Protein AF-A0A1Q7KQ32-F1 (afdb_monomer_lite)

Sequence (65 aa):
MVSDLSLQGGLITLKHLPRLQSELQVTMEAPGADGVQSMKLRGYVVRIDTAAEK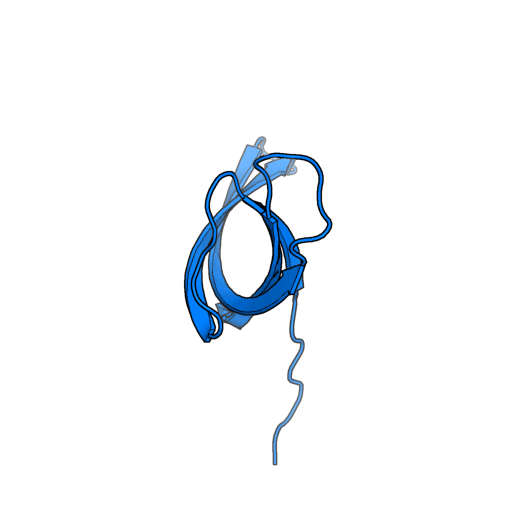GHSAVGVVFTD

Foldseek 3Di:
DDPDDPFDKDKDKDLDDDDAFDKDWDWDWDQDPVGIDIDIWIWTFHDWDPPPPDRIIITMITTDD

Radius of gyration: 13.84 Å; chains: 1; bounding box: 34×26×41 Å

Secondary structure (DSSP, 8-state):
-------EEEEEEESS-PPTT-EEEEEEEEEETTEEEEEEEEEEEEEEETTSSTT-EEEEEEE--

pLDDT: mean 81.38, std 14.72, range [39.31, 94.5]

Structure (mmCIF, N/CA/C/O backbone):
data_AF-A0A1Q7KQ32-F1
#
_entry.id   AF-A0A1Q7KQ32-F1
#
loop_
_atom_site.group_PDB
_atom_site.id
_atom_site.type_symbol
_atom_site.label_atom_id
_atom_site.label_alt_id
_atom_site.label_comp_i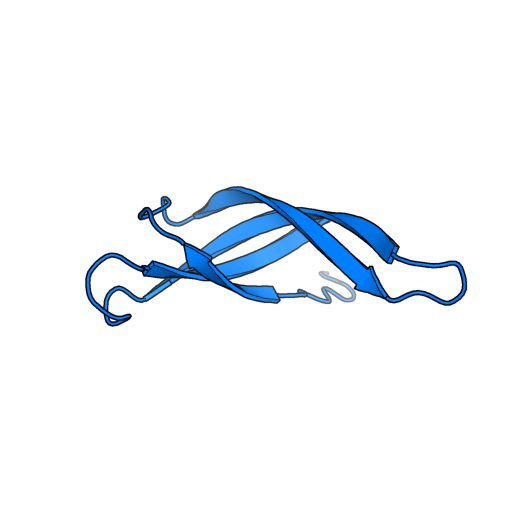d
_atom_site.label_asym_id
_atom_site.label_entity_id
_atom_site.label_seq_id
_atom_site.pdbx_PDB_ins_code
_atom_site.Cartn_x
_atom_site.Cartn_y
_atom_site.Cartn_z
_atom_site.occupancy
_atom_site.B_iso_or_equiv
_atom_site.auth_seq_id
_atom_site.auth_comp_id
_atom_site.auth_asym_id
_atom_site.auth_atom_id
_atom_site.pdbx_PDB_model_num
ATOM 1 N N . MET A 1 1 ? -9.302 -12.800 -22.039 1.00 40.44 1 MET A N 1
ATOM 2 C CA . MET A 1 1 ? -7.943 -13.315 -21.784 1.00 40.44 1 MET A CA 1
ATOM 3 C C . MET A 1 1 ? -7.200 -12.197 -21.075 1.00 40.44 1 MET A C 1
ATOM 5 O O . MET A 1 1 ? -7.079 -11.131 -21.658 1.00 40.44 1 MET A O 1
ATOM 9 N N . VAL A 1 2 ? -6.889 -12.368 -19.788 1.00 41.75 2 VAL A N 1
ATOM 10 C CA . VAL A 1 2 ? -6.119 -11.381 -19.013 1.00 41.75 2 VAL A CA 1
ATOM 11 C C . VAL A 1 2 ? -4.658 -11.752 -19.218 1.00 41.75 2 VAL A C 1
ATOM 13 O O . VAL A 1 2 ? -4.227 -12.799 -18.744 1.00 41.75 2 VAL A O 1
ATOM 16 N N . SER A 1 3 ? -3.950 -10.961 -20.013 1.00 39.31 3 SER A N 1
ATOM 17 C CA . SER A 1 3 ? -2.540 -11.174 -20.331 1.00 39.31 3 SER A CA 1
ATOM 18 C C . SER A 1 3 ? -1.716 -10.292 -19.394 1.00 39.31 3 SER A C 1
ATOM 20 O O . SER A 1 3 ? -1.941 -9.087 -19.369 1.00 39.31 3 SER A O 1
ATOM 22 N N . ASP A 1 4 ? -0.840 -10.906 -18.597 1.00 45.69 4 ASP A N 1
ATOM 23 C CA . ASP A 1 4 ? 0.136 -10.256 -17.708 1.00 45.69 4 ASP A CA 1
ATOM 24 C C . ASP A 1 4 ? -0.413 -9.145 -16.796 1.00 45.69 4 ASP A C 1
ATOM 26 O O . ASP A 1 4 ? -0.105 -7.964 -16.939 1.00 45.69 4 ASP A O 1
ATOM 30 N N . LEU A 1 5 ? -1.201 -9.532 -15.787 1.00 42.94 5 LEU A N 1
ATOM 31 C CA . LEU A 1 5 ? -1.531 -8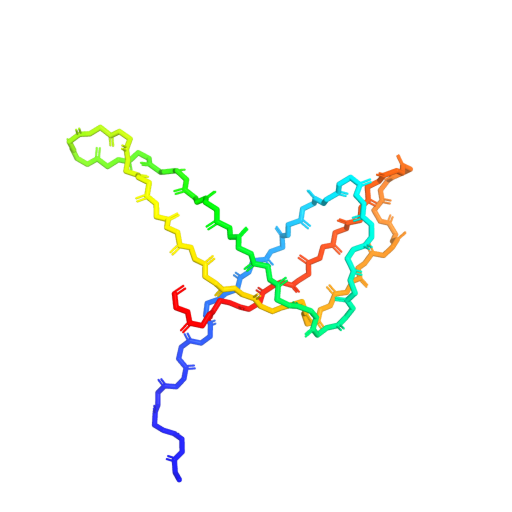.630 -14.685 1.00 42.94 5 LEU A CA 1
ATOM 32 C C . LEU A 1 5 ? -0.431 -8.698 -13.611 1.00 42.94 5 LEU A C 1
ATOM 34 O O . LEU A 1 5 ? -0.518 -9.494 -12.676 1.00 42.94 5 LEU A O 1
ATOM 38 N N . SER A 1 6 ? 0.605 -7.861 -13.717 1.00 56.41 6 SER A N 1
ATOM 39 C CA . SER A 1 6 ? 1.546 -7.653 -12.611 1.00 56.41 6 SER A CA 1
ATOM 40 C C . SER A 1 6 ? 0.919 -6.713 -11.576 1.00 56.41 6 SER A C 1
ATOM 42 O O . SER A 1 6 ? 1.144 -5.505 -11.601 1.00 56.41 6 SER A O 1
ATOM 44 N N . LEU A 1 7 ? 0.095 -7.255 -10.673 1.00 58.56 7 LEU A N 1
ATOM 45 C CA . LEU A 1 7 ? -0.422 -6.486 -9.539 1.00 58.56 7 LEU A CA 1
ATOM 46 C C . LEU A 1 7 ? 0.726 -6.182 -8.575 1.00 58.56 7 LEU A C 1
ATOM 48 O O . LEU A 1 7 ? 1.160 -7.050 -7.817 1.00 58.56 7 LEU A O 1
ATOM 52 N N . GLN A 1 8 ? 1.213 -4.946 -8.604 1.00 77.38 8 GLN A N 1
ATOM 53 C CA . GLN A 1 8 ? 2.125 -4.449 -7.585 1.00 77.38 8 GLN A CA 1
ATOM 54 C C . GLN A 1 8 ? 1.295 -3.973 -6.399 1.00 77.38 8 GLN A C 1
ATOM 56 O O . GLN A 1 8 ? 0.302 -3.268 -6.559 1.00 77.38 8 GLN A O 1
ATOM 61 N N . GLY A 1 9 ? 1.665 -4.393 -5.197 1.00 84.88 9 GLY A N 1
ATOM 62 C CA . GLY A 1 9 ? 0.929 -4.042 -3.994 1.00 84.88 9 GLY A CA 1
ATOM 63 C C . GLY A 1 9 ? 1.852 -3.822 -2.815 1.00 84.88 9 GLY A C 1
ATOM 64 O O . GLY A 1 9 ? 3.014 -4.225 -2.824 1.00 84.88 9 GLY A O 1
ATOM 65 N N . GLY A 1 10 ? 1.318 -3.167 -1.795 1.00 87.31 10 GLY A N 1
ATOM 66 C CA . GLY A 1 10 ? 2.046 -2.850 -0.579 1.00 87.31 10 GLY A CA 1
ATOM 67 C C . GLY A 1 10 ? 1.141 -2.877 0.641 1.00 87.31 10 GLY A C 1
ATOM 68 O O . GLY A 1 10 ? -0.079 -2.728 0.541 1.00 87.31 10 GLY A O 1
ATOM 69 N N . LEU A 1 11 ? 1.759 -3.068 1.803 1.00 89.38 11 LEU A N 1
ATOM 70 C CA . LEU A 1 11 ? 1.117 -2.857 3.092 1.00 89.38 11 LEU A CA 1
ATOM 71 C C . LEU A 1 11 ? 1.467 -1.447 3.574 1.00 89.38 11 LEU A C 1
ATOM 73 O O . LEU A 1 11 ? 2.644 -1.116 3.702 1.00 89.38 11 LEU A O 1
ATOM 77 N N . ILE A 1 12 ? 0.455 -0.624 3.833 1.00 88.69 12 ILE A N 1
ATOM 78 C CA . ILE A 1 12 ? 0.623 0.763 4.274 1.00 88.69 12 ILE A CA 1
ATOM 79 C C . ILE A 1 12 ? -0.028 0.926 5.640 1.00 88.69 12 ILE A C 1
ATOM 81 O O . ILE A 1 12 ? -1.177 0.545 5.836 1.00 88.69 12 ILE A O 1
ATOM 85 N N . THR A 1 13 ? 0.683 1.532 6.583 1.00 89.25 13 THR A N 1
ATOM 86 C CA . THR A 1 13 ? 0.116 1.885 7.885 1.00 89.25 13 THR A CA 1
ATOM 87 C C . THR A 1 13 ? -0.469 3.292 7.826 1.00 89.25 13 THR A C 1
ATOM 89 O O . THR A 1 13 ? 0.251 4.266 7.615 1.00 89.25 13 THR A O 1
ATOM 92 N N . LEU A 1 14 ? -1.777 3.416 8.040 1.00 87.25 14 LEU A N 1
ATOM 93 C CA . LEU A 1 14 ? -2.496 4.688 8.061 1.00 87.25 14 LEU A CA 1
ATOM 94 C C . LEU A 1 14 ? -2.939 5.041 9.482 1.00 87.25 14 LEU A C 1
ATOM 96 O O . LEU A 1 14 ? -3.210 4.172 10.305 1.00 87.25 14 LEU A O 1
ATOM 100 N N . LYS A 1 15 ? -3.029 6.343 9.772 1.00 86.38 15 LYS A N 1
ATOM 101 C CA . LYS A 1 15 ? -3.570 6.874 11.042 1.00 86.38 15 LYS A CA 1
ATOM 102 C C . LYS A 1 15 ? -5.102 6.861 11.102 1.00 86.38 15 LYS A C 1
ATOM 104 O O . LYS A 1 15 ? -5.685 7.140 12.142 1.00 86.38 15 LYS A O 1
ATOM 109 N N . HIS A 1 16 ? -5.753 6.619 9.970 1.00 83.50 16 HIS A N 1
ATOM 110 C CA . HIS A 1 16 ? -7.202 6.545 9.845 1.00 83.50 16 HIS A CA 1
ATOM 111 C C . HIS A 1 16 ? -7.580 5.244 9.141 1.00 83.50 16 HIS A C 1
ATOM 113 O O . HIS A 1 16 ? -6.753 4.645 8.454 1.00 83.50 16 HIS A O 1
ATOM 119 N N . LEU A 1 17 ? -8.833 4.828 9.306 1.00 85.88 17 LEU A N 1
ATOM 120 C CA . LEU A 1 17 ? -9.376 3.634 8.674 1.00 85.88 17 LEU A CA 1
ATOM 121 C C . LEU A 1 17 ? -9.971 4.012 7.304 1.00 85.88 17 LEU A C 1
ATOM 123 O O . LEU A 1 17 ? -11.048 4.618 7.273 1.00 85.88 17 LEU A O 1
ATOM 127 N N . PRO A 1 18 ? -9.303 3.716 6.173 1.00 88.31 18 PRO A N 1
ATOM 128 C CA . PRO A 1 18 ? -9.911 3.915 4.862 1.00 88.31 18 PRO A CA 1
ATOM 129 C C . PRO A 1 18 ? -11.031 2.889 4.643 1.00 88.31 18 PRO A C 1
ATOM 131 O O . PRO A 1 18 ? -11.211 1.949 5.422 1.00 88.31 18 PRO A O 1
ATOM 134 N N . ARG A 1 19 ? -11.798 3.048 3.564 1.00 92.50 19 ARG A N 1
ATOM 135 C CA . ARG A 1 19 ? -12.845 2.085 3.212 1.00 92.50 19 ARG A CA 1
ATOM 136 C C . ARG A 1 19 ? -12.256 0.945 2.388 1.00 92.50 19 ARG A C 1
ATOM 138 O O . ARG A 1 19 ? -11.369 1.145 1.565 1.00 92.50 19 ARG A O 1
ATOM 145 N N . LEU A 1 20 ? -12.775 -0.263 2.582 1.00 92.62 20 LEU A N 1
ATOM 146 C CA . LEU A 1 20 ? -12.455 -1.371 1.689 1.00 92.62 20 LEU A CA 1
ATOM 147 C C . LEU A 1 20 ? -12.907 -1.006 0.265 1.00 92.62 20 LEU A C 1
ATOM 149 O O . LEU A 1 20 ? -13.973 -0.417 0.092 1.00 92.62 20 LEU A O 1
ATOM 153 N N . GLN A 1 21 ? -12.088 -1.339 -0.730 1.00 92.62 21 GLN A N 1
ATOM 154 C CA . GLN A 1 21 ? -12.282 -1.018 -2.148 1.00 92.62 21 GLN A CA 1
ATOM 155 C C . GLN A 1 21 ? -12.277 0.481 -2.492 1.00 92.62 21 GLN A C 1
ATOM 157 O O . GLN A 1 21 ? -12.567 0.833 -3.634 1.00 92.62 21 GLN A O 1
ATOM 162 N N . SER A 1 22 ? -11.928 1.380 -1.560 1.00 94.50 22 SER A N 1
ATOM 163 C CA . SER A 1 22 ? -11.730 2.789 -1.916 1.00 94.50 22 SER A CA 1
ATOM 164 C C . SER A 1 22 ? -10.399 3.012 -2.622 1.00 94.50 22 SER A C 1
ATOM 166 O O . SER A 1 22 ? -9.407 2.340 -2.329 1.00 94.50 22 SER A O 1
ATOM 168 N N . GLU A 1 23 ? -10.384 4.010 -3.500 1.00 94.38 23 GLU A N 1
ATOM 169 C CA . GLU A 1 23 ? -9.175 4.511 -4.144 1.00 94.38 23 GLU A CA 1
ATOM 170 C C . GLU A 1 23 ? -8.292 5.284 -3.152 1.00 94.38 23 GLU A C 1
ATOM 172 O O . GLU A 1 23 ? -8.786 6.011 -2.287 1.00 94.38 23 GLU A O 1
ATOM 177 N N . LEU A 1 24 ? -6.979 5.137 -3.305 1.00 91.00 24 LEU A N 1
ATOM 178 C CA . LEU A 1 24 ? -5.937 5.888 -2.624 1.00 91.00 24 LEU A CA 1
ATOM 179 C C . LEU A 1 24 ? -4.968 6.453 -3.664 1.00 91.00 24 LEU A C 1
ATOM 181 O O . LEU A 1 24 ? -4.508 5.738 -4.555 1.00 91.00 24 LEU A O 1
ATOM 185 N N . GLN A 1 25 ? -4.615 7.725 -3.501 1.00 92.12 25 GLN A N 1
ATOM 186 C CA . GLN A 1 25 ? -3.472 8.323 -4.184 1.00 92.12 25 GLN A CA 1
ATOM 187 C C . GLN A 1 25 ? -2.264 8.255 -3.256 1.00 92.12 25 GLN A C 1
ATOM 189 O O . GLN A 1 25 ? -2.322 8.727 -2.119 1.00 92.12 25 GLN A O 1
ATOM 194 N N . VAL A 1 26 ? -1.179 7.654 -3.735 1.00 88.19 26 VAL A N 1
ATOM 195 C CA . VAL A 1 26 ? 0.052 7.453 -2.971 1.00 88.19 26 VAL A CA 1
ATOM 196 C C . VAL A 1 26 ? 1.190 8.162 -3.684 1.00 88.19 26 VAL A C 1
ATOM 198 O O . VAL A 1 26 ? 1.434 7.924 -4.860 1.00 88.19 26 VAL A O 1
ATOM 201 N N . THR A 1 27 ? 1.912 9.014 -2.965 1.00 90.75 27 THR A N 1
ATOM 202 C CA . THR A 1 27 ? 3.199 9.536 -3.432 1.00 90.75 27 THR A CA 1
ATOM 203 C C . THR A 1 27 ? 4.293 8.700 -2.790 1.00 90.75 27 THR A C 1
ATOM 205 O O . THR A 1 27 ? 4.376 8.640 -1.564 1.00 90.75 27 THR A O 1
ATOM 208 N N . MET A 1 28 ? 5.109 8.040 -3.603 1.00 86.00 28 MET A N 1
ATOM 209 C CA . MET A 1 28 ? 6.276 7.294 -3.151 1.00 86.00 28 MET A CA 1
ATOM 210 C C . MET A 1 28 ? 7.536 8.046 -3.560 1.00 86.00 28 MET A C 1
ATOM 212 O O . MET A 1 28 ? 7.666 8.473 -4.704 1.00 86.00 28 MET A O 1
ATOM 216 N N . GLU A 1 29 ? 8.457 8.204 -2.619 1.00 89.94 29 GLU A N 1
ATOM 217 C CA . GLU A 1 29 ? 9.759 8.820 -2.844 1.00 89.94 29 GLU A CA 1
ATOM 218 C C . GLU A 1 29 ? 10.841 7.761 -2.645 1.00 89.94 29 GLU A C 1
ATOM 220 O O . GLU A 1 29 ? 10.850 7.055 -1.635 1.00 89.94 29 GLU A O 1
ATOM 225 N N . ALA A 1 30 ? 11.737 7.634 -3.618 1.00 83.50 30 ALA A N 1
ATOM 226 C CA . ALA A 1 30 ? 12.821 6.665 -3.602 1.00 83.50 30 ALA A CA 1
ATOM 227 C C . ALA A 1 30 ? 14.138 7.324 -4.039 1.00 83.50 30 ALA A C 1
ATOM 229 O O . ALA A 1 30 ? 14.128 8.186 -4.919 1.00 83.50 30 ALA A O 1
ATOM 230 N N . PRO A 1 31 ? 15.288 6.931 -3.467 1.00 86.44 31 PRO A N 1
ATOM 231 C CA . PRO A 1 31 ? 16.582 7.338 -3.997 1.00 86.44 31 PRO A CA 1
ATOM 232 C C . PRO A 1 31 ? 16.771 6.797 -5.421 1.00 86.44 31 PRO A C 1
ATOM 234 O O . PRO A 1 31 ? 16.637 5.597 -5.654 1.00 86.44 31 PRO A O 1
ATOM 237 N N . GLY A 1 32 ? 17.101 7.677 -6.361 1.00 83.12 32 GLY A N 1
ATOM 238 C CA . GLY A 1 32 ? 17.458 7.363 -7.741 1.00 83.12 32 GLY A CA 1
ATOM 239 C C . GLY A 1 32 ? 18.851 7.886 -8.098 1.00 83.12 32 GLY A C 1
ATOM 240 O O . GLY A 1 32 ? 19.490 8.587 -7.311 1.00 83.12 32 GLY A O 1
ATOM 241 N N . ALA A 1 33 ? 19.323 7.547 -9.301 1.00 79.44 33 ALA A N 1
ATOM 242 C CA . ALA A 1 33 ? 20.657 7.925 -9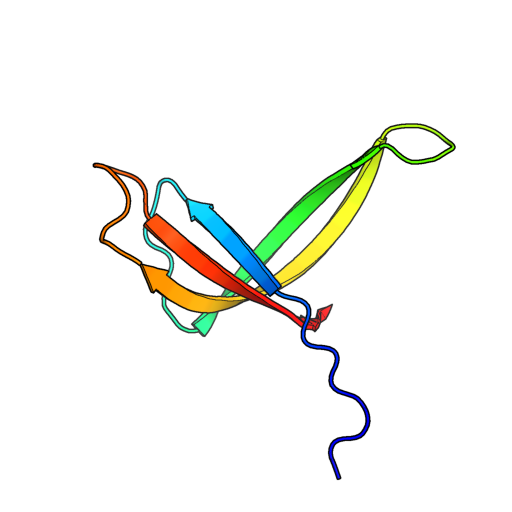.784 1.00 79.44 33 ALA A CA 1
ATOM 243 C C . ALA A 1 33 ? 20.894 9.451 -9.788 1.00 79.44 33 ALA A C 1
ATOM 245 O O . ALA A 1 33 ? 22.010 9.891 -9.528 1.00 79.44 33 ALA A O 1
ATOM 2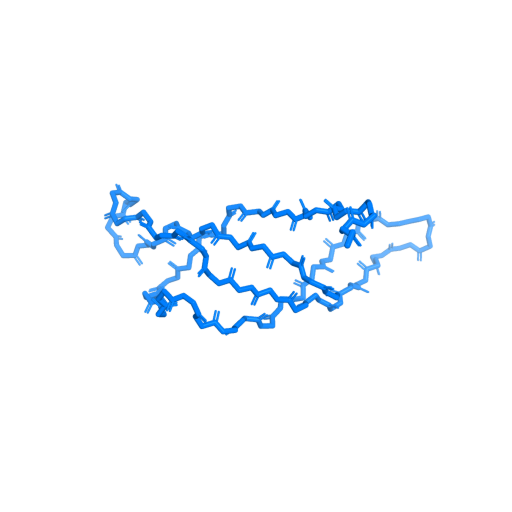46 N N . ASP A 1 34 ? 19.831 10.236 -9.994 1.00 83.50 34 ASP A N 1
ATOM 247 C CA . ASP A 1 34 ? 19.871 11.702 -10.080 1.00 83.50 34 ASP A CA 1
ATOM 248 C C . ASP A 1 34 ? 19.286 12.405 -8.834 1.00 83.50 34 ASP A C 1
ATOM 250 O O . ASP A 1 34 ? 18.951 13.588 -8.877 1.00 83.50 34 ASP A O 1
ATOM 254 N N . GLY A 1 35 ? 19.138 11.691 -7.710 1.00 85.06 35 GLY A N 1
ATOM 255 C CA . GLY A 1 35 ? 18.551 12.215 -6.469 1.00 85.06 35 GLY A CA 1
ATOM 256 C C . GLY A 1 35 ? 17.224 11.552 -6.100 1.00 85.06 35 GLY A C 1
ATOM 257 O O . GLY A 1 35 ? 16.940 10.436 -6.523 1.00 85.06 35 GLY A O 1
ATOM 258 N N . VAL A 1 36 ? 16.411 12.201 -5.260 1.00 87.56 36 VAL A N 1
ATOM 259 C CA . VAL A 1 36 ? 15.115 11.636 -4.840 1.00 87.56 36 VAL A CA 1
ATOM 260 C C . VAL A 1 36 ? 14.141 11.666 -6.014 1.00 87.56 36 VAL A C 1
ATOM 262 O O . VAL A 1 36 ? 13.766 12.731 -6.502 1.00 87.56 36 VAL A O 1
ATOM 265 N N . GLN A 1 37 ? 13.709 10.488 -6.448 1.00 83.12 37 GLN A N 1
ATOM 266 C CA . GLN A 1 37 ? 12.680 10.318 -7.456 1.00 83.12 37 GLN A CA 1
ATOM 267 C C . GLN A 1 37 ? 11.329 10.151 -6.760 1.00 83.12 37 GLN A C 1
ATOM 269 O O . GLN A 1 37 ? 11.178 9.305 -5.879 1.00 83.12 37 GLN A O 1
ATOM 274 N N . SER A 1 38 ? 10.342 10.956 -7.156 1.00 86.31 38 SER A N 1
ATOM 275 C CA . SER A 1 38 ? 8.962 10.806 -6.688 1.00 86.31 38 SER A CA 1
ATOM 276 C C . SER A 1 38 ? 8.099 10.175 -7.775 1.00 86.31 38 SER A C 1
ATOM 278 O O . SER A 1 38 ? 8.216 10.510 -8.955 1.00 86.31 38 SER A O 1
ATOM 280 N N . MET A 1 39 ? 7.226 9.260 -7.376 1.00 86.69 39 MET A N 1
ATOM 281 C CA . MET A 1 39 ? 6.215 8.648 -8.228 1.00 86.69 39 MET A CA 1
ATOM 282 C C . MET A 1 39 ? 4.849 8.787 -7.565 1.00 86.69 39 MET A C 1
ATOM 284 O O . MET A 1 39 ? 4.723 8.687 -6.343 1.00 86.69 39 MET A O 1
ATOM 288 N N . LYS A 1 40 ? 3.824 9.044 -8.374 1.00 89.56 40 LYS A N 1
ATOM 289 C CA . LYS A 1 40 ? 2.433 9.065 -7.924 1.00 89.56 40 LYS A CA 1
ATOM 290 C C . LYS A 1 40 ? 1.773 7.800 -8.424 1.00 89.56 40 LYS A C 1
ATOM 292 O O . LYS A 1 40 ? 1.720 7.595 -9.628 1.00 89.56 40 LYS A O 1
ATOM 297 N N . LEU A 1 41 ? 1.291 7.002 -7.489 1.00 87.81 41 LEU A N 1
ATOM 298 C CA . LEU A 1 41 ? 0.623 5.744 -7.747 1.00 87.81 41 LEU A CA 1
ATOM 299 C C . LEU A 1 41 ? -0.843 5.870 -7.367 1.00 87.81 41 LEU A C 1
ATOM 301 O O . LEU A 1 41 ? -1.192 6.477 -6.345 1.00 87.81 41 LEU A O 1
ATOM 305 N N . ARG A 1 42 ? -1.701 5.250 -8.164 1.00 91.81 42 ARG A N 1
ATOM 306 C CA . ARG A 1 42 ? -3.102 5.041 -7.815 1.00 91.81 42 ARG A CA 1
ATOM 307 C C . ARG A 1 42 ? -3.285 3.602 -7.372 1.00 91.81 42 ARG A C 1
ATOM 309 O O . ARG A 1 42 ? -2.828 2.679 -8.040 1.00 91.81 42 ARG A O 1
ATOM 316 N N . GLY A 1 43 ? -3.958 3.399 -6.246 1.00 91.81 43 GLY A N 1
ATOM 317 C CA . GLY A 1 43 ? -4.232 2.057 -5.754 1.00 91.81 43 GLY A CA 1
ATOM 318 C C . GLY A 1 43 ? -5.574 1.919 -5.064 1.00 91.81 43 GLY A C 1
ATOM 319 O O . GLY A 1 43 ? -6.226 2.901 -4.725 1.00 91.81 43 GLY A O 1
ATOM 320 N N . TYR A 1 44 ? -5.979 0.675 -4.843 1.00 93.88 44 TYR A N 1
ATOM 321 C CA . TYR A 1 44 ? -7.245 0.330 -4.208 1.00 93.88 44 TYR A CA 1
ATOM 322 C C . TYR A 1 44 ? -7.006 -0.509 -2.961 1.00 93.88 44 TYR A C 1
ATOM 324 O O . TYR A 1 44 ? -6.172 -1.419 -2.953 1.00 93.88 44 TYR A O 1
ATOM 332 N N . 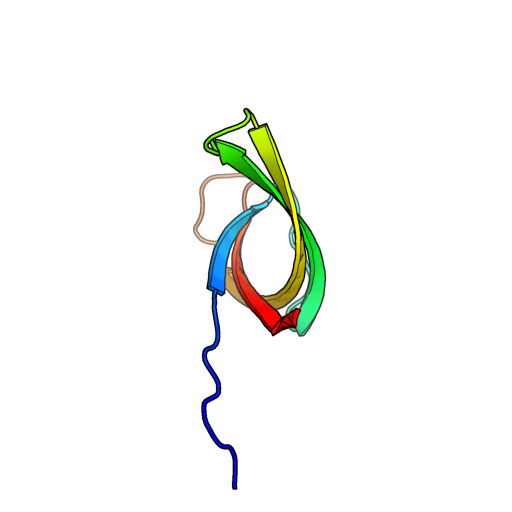VAL A 1 45 ? -7.757 -0.211 -1.902 1.00 93.50 45 VAL A N 1
ATOM 333 C CA . VAL A 1 45 ? -7.696 -0.970 -0.649 1.00 93.50 45 VAL A CA 1
ATOM 334 C C . VAL A 1 45 ? -8.335 -2.339 -0.856 1.00 93.50 45 VAL A C 1
ATOM 336 O O . VAL A 1 45 ? -9.541 -2.445 -1.068 1.00 93.50 45 VAL A O 1
ATOM 339 N N . VAL A 1 46 ? -7.542 -3.399 -0.742 1.00 93.75 46 VAL A N 1
ATOM 340 C CA . VAL A 1 46 ? -8.008 -4.790 -0.889 1.00 93.75 46 VAL A CA 1
ATOM 341 C C . VAL A 1 46 ? -8.084 -5.533 0.441 1.00 93.75 46 VAL A C 1
ATOM 343 O O . VAL A 1 46 ? -8.766 -6.549 0.544 1.00 93.75 46 VAL A O 1
ATOM 346 N N . ARG A 1 47 ? -7.402 -5.028 1.475 1.00 91.44 47 ARG A N 1
ATOM 347 C CA . ARG A 1 47 ? -7.401 -5.606 2.822 1.00 91.44 47 ARG A CA 1
ATOM 348 C C . ARG A 1 47 ? -7.223 -4.517 3.869 1.00 91.44 47 ARG A C 1
ATOM 350 O O . ARG A 1 47 ? -6.458 -3.582 3.661 1.00 91.44 47 ARG A O 1
ATOM 357 N N . ILE A 1 48 ? -7.878 -4.680 5.013 1.00 91.00 48 ILE A N 1
ATOM 358 C CA . ILE A 1 48 ? -7.676 -3.851 6.200 1.00 91.00 48 ILE A CA 1
ATOM 359 C C . ILE A 1 48 ? -7.371 -4.785 7.366 1.00 91.00 48 ILE A C 1
ATOM 361 O O . ILE A 1 48 ? -8.117 -5.730 7.615 1.00 91.00 48 ILE A O 1
ATOM 365 N N . ASP A 1 49 ? -6.268 -4.529 8.052 1.00 85.88 49 ASP A N 1
ATOM 366 C CA . ASP A 1 49 ? -5.857 -5.218 9.262 1.00 85.88 49 ASP A CA 1
ATOM 367 C C . ASP A 1 49 ? -5.972 -4.255 10.449 1.00 85.88 49 ASP A C 1
ATOM 369 O O . ASP A 1 49 ? -5.222 -3.282 10.588 1.00 85.88 49 ASP A O 1
ATOM 373 N N . THR A 1 50 ? -6.984 -4.506 11.278 1.00 69.56 50 THR A N 1
ATOM 374 C CA . THR A 1 50 ? -7.315 -3.699 12.457 1.00 69.56 50 THR A CA 1
ATOM 375 C C . THR A 1 50 ? -6.585 -4.171 13.714 1.00 69.56 50 THR A C 1
ATOM 377 O O . THR A 1 50 ? -6.832 -3.627 14.786 1.00 69.56 50 THR A O 1
ATOM 380 N N . ALA A 1 51 ? -5.722 -5.191 13.608 1.00 66.50 51 ALA A N 1
ATOM 381 C CA . ALA A 1 51 ? -4.914 -5.684 14.723 1.00 66.50 51 ALA A CA 1
ATOM 382 C C . ALA A 1 51 ? -3.601 -4.898 14.910 1.00 66.50 51 ALA A C 1
ATOM 384 O O . ALA A 1 51 ? -2.889 -5.127 15.888 1.00 66.50 51 ALA A O 1
ATOM 385 N N . ALA A 1 52 ? -3.276 -3.978 13.994 1.00 59.72 52 ALA A N 1
ATOM 386 C CA . ALA A 1 52 ? -2.132 -3.085 14.134 1.00 59.72 52 ALA A CA 1
ATOM 387 C C . ALA A 1 52 ? -2.319 -2.154 15.351 1.00 59.72 52 ALA A C 1
ATOM 389 O O . ALA A 1 52 ? -3.437 -1.759 15.678 1.00 59.72 52 ALA A O 1
ATOM 390 N N . GLU A 1 53 ? -1.226 -1.859 16.055 1.00 58.88 53 GLU A N 1
ATOM 391 C CA . GLU A 1 53 ? -1.215 -1.157 17.343 1.00 58.88 53 GLU A CA 1
ATOM 392 C C . GLU A 1 53 ? -2.125 0.086 17.419 1.00 58.88 53 GLU A C 1
ATOM 394 O O . GLU A 1 53 ? -2.326 0.813 16.446 1.00 58.88 53 GLU A O 1
ATOM 399 N N . LYS A 1 54 ? -2.646 0.335 18.632 1.00 65.19 54 LYS A N 1
ATOM 400 C CA . LYS A 1 54 ? -3.590 1.406 19.001 1.00 65.19 54 LYS A CA 1
ATOM 401 C C . LYS A 1 54 ? -3.449 2.676 18.145 1.00 65.19 54 LYS A C 1
ATOM 403 O O . LYS A 1 54 ? -2.532 3.467 18.341 1.00 65.19 54 LYS A O 1
ATOM 408 N N . GLY A 1 55 ? -4.429 2.907 17.269 1.00 67.44 55 GLY A N 1
ATOM 409 C CA . GLY A 1 55 ? -4.555 4.140 16.480 1.00 67.44 55 GLY A CA 1
ATOM 410 C C . GLY A 1 55 ? -3.987 4.068 15.062 1.00 67.44 55 GLY A C 1
ATOM 411 O O . GLY A 1 55 ? -4.086 5.050 14.327 1.00 67.44 55 GLY A O 1
ATOM 412 N N . HIS A 1 56 ? -3.447 2.920 14.655 1.00 76.38 56 HIS A N 1
ATOM 413 C CA . HIS A 1 56 ? -2.975 2.684 13.300 1.00 76.38 56 HIS A CA 1
ATOM 414 C C . HIS A 1 56 ? -3.705 1.506 12.651 1.00 76.38 56 HIS A C 1
ATOM 416 O O . HIS A 1 56 ? -4.020 0.513 13.293 1.00 76.38 56 HIS A O 1
ATOM 422 N N . SER A 1 57 ? -4.000 1.621 11.359 1.00 84.19 57 SER A N 1
ATOM 423 C CA . SER A 1 57 ? -4.585 0.548 10.552 1.00 84.19 57 SER A CA 1
ATOM 424 C C . SER A 1 57 ? -3.600 0.166 9.463 1.00 84.19 57 SER A C 1
ATOM 426 O O . SER A 1 57 ? -3.164 1.031 8.702 1.00 84.19 57 SER A O 1
ATOM 428 N N . ALA A 1 58 ? -3.245 -1.113 9.381 1.00 89.56 58 ALA A N 1
ATOM 429 C CA . ALA A 1 58 ? -2.444 -1.607 8.273 1.00 89.56 58 ALA A CA 1
ATOM 430 C C . ALA A 1 58 ? -3.386 -1.969 7.120 1.00 89.56 58 ALA A C 1
ATOM 432 O O . ALA A 1 58 ? -4.349 -2.708 7.303 1.00 89.56 58 ALA A O 1
ATOM 433 N N . VAL A 1 59 ? -3.144 -1.428 5.931 1.00 91.88 59 VAL A N 1
ATOM 434 C CA . VAL A 1 59 ? -3.987 -1.652 4.757 1.00 91.88 59 VAL A CA 1
ATOM 435 C C . VAL A 1 59 ? -3.190 -2.234 3.607 1.00 91.88 59 VAL A C 1
ATOM 437 O O . VAL A 1 59 ? -2.117 -1.747 3.263 1.00 91.88 59 VAL A O 1
ATOM 440 N N . GLY A 1 60 ? -3.722 -3.304 3.024 1.00 92.38 60 GLY A N 1
ATOM 441 C CA . GLY A 1 60 ? -3.217 -3.870 1.785 1.00 92.38 60 GLY A CA 1
ATOM 442 C C . GLY A 1 60 ? -3.767 -3.070 0.615 1.00 92.38 60 GLY A C 1
ATOM 443 O O . GLY A 1 60 ? -4.987 -2.948 0.473 1.00 92.38 60 GLY A O 1
ATOM 444 N N . VAL A 1 61 ? -2.872 -2.541 -0.210 1.00 92.56 61 VAL A N 1
ATOM 445 C CA . VAL A 1 61 ? -3.196 -1.737 -1.389 1.00 92.56 61 VAL A CA 1
ATOM 446 C C . VAL A 1 61 ? -2.641 -2.426 -2.624 1.00 92.56 61 VAL A C 1
ATOM 448 O O . VAL A 1 61 ? -1.504 -2.893 -2.612 1.00 92.56 61 VAL A O 1
ATOM 451 N N . VAL A 1 62 ? -3.443 -2.482 -3.681 1.00 92.56 62 VAL A N 1
ATOM 452 C CA . VAL A 1 62 ? -3.006 -2.893 -5.018 1.00 92.56 62 VAL A CA 1
ATOM 453 C C . VAL A 1 62 ? -2.931 -1.651 -5.892 1.00 92.56 62 VAL A C 1
ATOM 455 O O . VAL A 1 62 ? -3.926 -0.937 -6.004 1.00 92.56 62 VAL A O 1
ATOM 458 N N . PHE A 1 63 ? -1.767 -1.391 -6.479 1.00 89.69 63 PHE A N 1
ATOM 459 C CA . PHE A 1 63 ? -1.534 -0.289 -7.406 1.00 89.69 63 PHE A CA 1
ATOM 460 C C . PHE A 1 63 ? -1.945 -0.689 -8.822 1.00 89.69 63 PHE A C 1
ATOM 462 O O . PHE A 1 63 ? -1.720 -1.827 -9.243 1.00 89.69 63 PHE A O 1
ATOM 469 N N . THR A 1 64 ? -2.573 0.239 -9.537 1.00 85.06 64 THR A N 1
ATOM 470 C CA . THR A 1 64 ? -3.077 0.018 -10.900 1.00 85.06 64 THR A CA 1
ATOM 471 C C . THR A 1 64 ? -2.427 0.923 -11.933 1.00 85.06 64 THR A C 1
ATOM 473 O O . THR A 1 64 ? -2.465 0.574 -13.106 1.00 85.06 64 THR A O 1
ATOM 476 N N . ASP A 1 65 ? -1.856 2.055 -11.509 1.00 74.75 65 ASP A N 1
ATOM 477 C CA . ASP A 1 65 ? -1.211 3.065 -12.356 1.00 74.75 65 ASP A CA 1
ATOM 478 C C . ASP A 1 65 ? -0.115 3.799 -11.578 1.00 74.75 65 ASP A C 1
ATOM 480 O O . ASP A 1 65 ? -0.332 4.032 -10.359 1.00 74.75 65 ASP A O 1
#